Protein AF-A0A521KW74-F1 (afdb_monomer)

Structure (mmCIF, N/CA/C/O backbone):
data_AF-A0A521KW74-F1
#
_entry.id   AF-A0A521KW74-F1
#
loop_
_atom_site.group_PDB
_atom_site.id
_atom_site.type_symbol
_atom_site.label_atom_id
_atom_site.label_alt_id
_atom_site.label_comp_id
_atom_site.label_asym_id
_atom_site.label_entity_id
_atom_site.label_seq_id
_atom_site.pdbx_PDB_ins_code
_atom_site.Cartn_x
_atom_site.Cartn_y
_atom_site.Cartn_z
_atom_site.occupancy
_atom_site.B_iso_or_equiv
_atom_site.auth_seq_id
_atom_site.auth_comp_id
_atom_site.auth_asym_id
_atom_site.auth_atom_id
_atom_site.pdbx_PDB_model_num
ATOM 1 N N . MET A 1 1 ? 17.168 23.165 80.770 1.00 40.72 1 MET A N 1
ATOM 2 C CA . MET A 1 1 ? 17.225 21.843 81.446 1.00 40.72 1 MET A CA 1
ATOM 3 C C . MET A 1 1 ? 16.738 22.048 82.875 1.00 40.72 1 MET A C 1
ATOM 5 O O . MET A 1 1 ? 17.149 23.074 83.404 1.00 40.72 1 MET A O 1
ATOM 9 N N . PRO A 1 2 ? 15.912 21.186 83.509 1.00 52.88 2 PRO A N 1
ATOM 10 C CA . PRO A 1 2 ? 15.397 19.850 83.137 1.00 52.88 2 PRO A CA 1
ATOM 11 C C . PRO A 1 2 ? 13.873 19.871 82.829 1.00 52.88 2 PRO A C 1
ATOM 13 O O . PRO A 1 2 ? 13.147 20.718 83.329 1.00 52.88 2 PRO A O 1
ATOM 16 N N . SER A 1 3 ? 13.361 19.148 81.826 1.00 48.47 3 SER A N 1
ATOM 17 C CA . SER A 1 3 ? 12.937 17.727 81.828 1.00 48.47 3 SER A CA 1
ATOM 18 C C . SER A 1 3 ? 11.756 17.434 82.771 1.00 48.47 3 SER A C 1
ATOM 20 O O . SER A 1 3 ? 11.928 17.296 83.973 1.00 48.47 3 SER A O 1
ATOM 22 N N . ARG A 1 4 ? 10.530 17.463 82.234 1.00 60.59 4 ARG A N 1
ATOM 23 C CA . ARG A 1 4 ? 9.756 16.285 81.775 1.00 60.59 4 ARG A CA 1
ATOM 24 C C . ARG A 1 4 ? 9.295 15.374 82.920 1.00 60.59 4 ARG A C 1
ATOM 26 O O . ARG A 1 4 ? 10.042 14.511 83.364 1.00 60.59 4 ARG A O 1
ATOM 33 N N . THR A 1 5 ? 8.008 15.465 83.246 1.00 63.72 5 THR A N 1
ATOM 34 C CA . THR A 1 5 ? 7.231 14.394 83.881 1.00 63.72 5 THR A CA 1
ATOM 35 C C . THR A 1 5 ? 6.034 14.041 83.000 1.00 63.72 5 THR A C 1
ATOM 37 O O . THR A 1 5 ? 5.411 14.892 82.371 1.00 63.72 5 THR A O 1
ATOM 40 N N . ARG A 1 6 ? 5.820 12.732 82.869 1.00 62.34 6 ARG A N 1
ATOM 41 C CA . ARG A 1 6 ? 4.874 12.058 81.977 1.00 62.34 6 ARG A CA 1
ATOM 42 C C . ARG A 1 6 ? 3.490 12.003 82.628 1.00 62.34 6 ARG A C 1
ATOM 44 O O . ARG A 1 6 ? 3.411 11.711 83.817 1.00 62.34 6 ARG A O 1
ATOM 51 N N . ALA A 1 7 ? 2.432 12.163 81.838 1.00 55.53 7 ALA A N 1
ATOM 52 C CA . ALA A 1 7 ? 1.095 11.695 82.188 1.00 55.53 7 ALA A C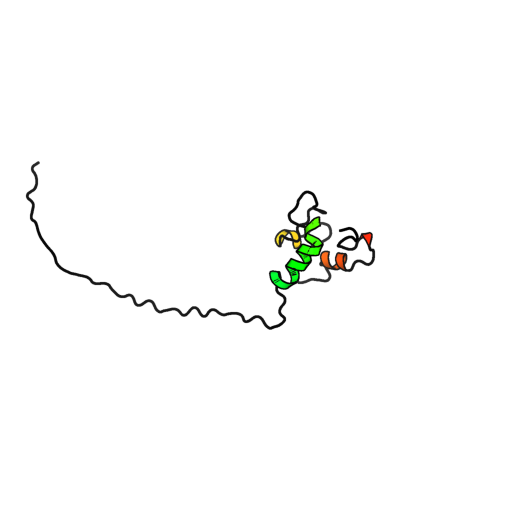A 1
ATOM 53 C C . ALA A 1 7 ? 0.612 10.727 81.102 1.00 55.53 7 ALA A C 1
ATOM 55 O O . ALA A 1 7 ? 0.716 10.999 79.906 1.00 55.53 7 ALA A O 1
ATOM 56 N N . SER A 1 8 ? 0.181 9.563 81.569 1.00 55.84 8 SER A N 1
ATOM 57 C CA . SER A 1 8 ? -0.293 8.407 80.817 1.00 55.84 8 SER A CA 1
ATOM 58 C C . SER A 1 8 ? -1.792 8.495 80.529 1.00 55.84 8 SER A C 1
ATOM 60 O O . SER A 1 8 ? -2.505 9.144 81.286 1.00 55.84 8 SER A O 1
ATOM 62 N N . ALA A 1 9 ? -2.232 7.674 79.563 1.00 48.44 9 ALA A N 1
ATOM 63 C CA . ALA A 1 9 ? -3.593 7.137 79.410 1.00 48.44 9 ALA A CA 1
ATOM 64 C C . ALA A 1 9 ? -4.678 8.162 79.023 1.00 48.44 9 ALA A C 1
ATOM 66 O O . ALA A 1 9 ? -4.660 9.306 79.435 1.00 48.44 9 ALA A O 1
ATOM 67 N N . ALA A 1 10 ? -5.701 7.845 78.248 1.00 50.28 10 ALA A N 1
ATOM 68 C CA . ALA A 1 10 ? -6.094 6.680 77.476 1.00 50.28 10 ALA A CA 1
ATOM 69 C C . ALA A 1 10 ? -7.226 7.165 76.549 1.00 50.28 10 ALA A C 1
ATOM 71 O O . ALA A 1 10 ? -7.829 8.195 76.824 1.00 50.28 10 ALA A O 1
ATOM 72 N N . LEU A 1 11 ? -7.468 6.398 75.482 1.00 57.81 11 LEU A N 1
ATOM 73 C CA . LEU A 1 11 ? -8.763 6.115 74.847 1.00 57.81 11 LEU A CA 1
ATOM 74 C C . LEU A 1 11 ? -9.828 7.225 74.823 1.00 57.81 11 LEU A C 1
ATOM 76 O O . LEU A 1 11 ? -10.293 7.642 75.870 1.00 57.81 11 LEU A O 1
ATOM 80 N N . LEU A 1 12 ? -10.317 7.550 73.622 1.00 60.47 12 LEU A N 1
ATOM 81 C CA . LEU A 1 12 ? -11.744 7.641 73.252 1.00 60.47 12 LEU A CA 1
ATOM 82 C C . LEU A 1 12 ? -11.791 7.979 71.747 1.00 60.47 12 LEU A C 1
ATOM 84 O O . LEU A 1 12 ? -11.313 9.016 71.306 1.00 60.47 12 LEU A O 1
ATOM 88 N N . CYS A 1 13 ? -12.092 6.988 70.907 1.00 53.06 13 CYS A N 1
ATOM 89 C CA . CYS A 1 13 ? -13.390 6.880 70.231 1.00 53.06 13 CYS A CA 1
ATOM 90 C C . CYS A 1 13 ? -13.811 8.169 69.513 1.00 53.06 13 CYS A C 1
ATOM 92 O O . CYS A 1 13 ? -14.362 9.079 70.118 1.00 53.06 13 CYS A O 1
ATOM 94 N N . GLY A 1 14 ? -13.609 8.199 68.196 1.00 53.12 14 GLY A N 1
ATOM 95 C CA . GLY A 1 14 ? -14.070 9.294 67.348 1.00 53.12 14 GLY A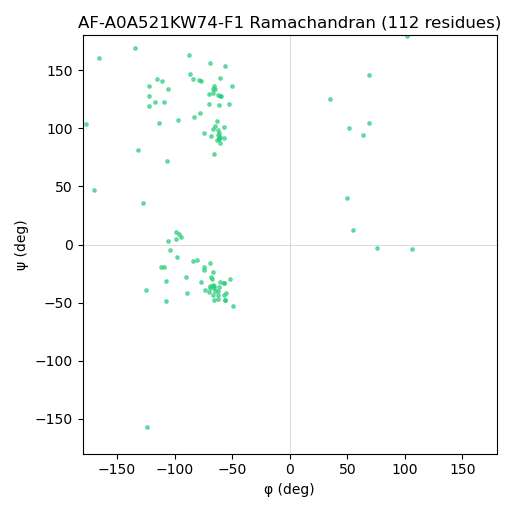 CA 1
ATOM 96 C C . GLY A 1 14 ? -13.934 8.981 65.864 1.00 53.12 14 GLY A C 1
ATOM 97 O O . GLY A 1 14 ? -13.404 9.786 65.110 1.00 53.12 14 GLY A O 1
ATOM 98 N N . LEU A 1 15 ? -14.364 7.785 65.455 1.00 62.00 15 LEU A N 1
ATOM 99 C CA . LEU A 1 15 ? -14.621 7.439 64.057 1.00 62.00 15 LEU A CA 1
ATOM 100 C C . LEU A 1 15 ? -15.707 8.372 63.510 1.00 62.00 15 LEU A C 1
ATOM 102 O O . LEU A 1 15 ? -16.892 8.089 63.650 1.00 62.00 15 LEU A O 1
ATOM 106 N N . TRP A 1 16 ? -15.317 9.483 62.896 1.00 61.69 16 TRP A N 1
ATOM 107 C CA . TRP A 1 16 ? -16.189 10.236 61.994 1.00 61.69 16 TRP A CA 1
ATOM 108 C C . TRP A 1 16 ? -15.693 9.996 60.573 1.00 61.69 16 TRP A C 1
ATOM 110 O O . TRP A 1 16 ? -15.060 10.833 59.935 1.00 61.69 16 TRP A O 1
ATOM 120 N N . ALA A 1 17 ? -15.935 8.768 60.113 1.00 56.88 17 ALA A N 1
ATOM 121 C CA . ALA A 1 17 ? -15.846 8.417 58.710 1.00 56.88 17 ALA A CA 1
ATOM 122 C C . ALA A 1 17 ? -16.994 9.132 57.987 1.00 56.88 17 ALA A C 1
ATOM 124 O O . ALA A 1 17 ? -18.123 8.644 57.957 1.00 56.88 17 ALA A O 1
ATOM 125 N N . SER A 1 18 ? -16.723 10.317 57.445 1.00 64.75 18 SER A N 1
ATOM 126 C CA . SER A 1 18 ? -17.634 10.965 56.507 1.00 64.75 18 SER A CA 1
ATOM 127 C C . SER A 1 18 ? -17.717 10.102 55.252 1.00 64.75 18 SER A C 1
ATOM 129 O O . SER A 1 18 ? -16.811 10.110 54.419 1.00 64.75 18 SER A O 1
ATOM 131 N N . LEU A 1 19 ? -18.804 9.335 55.134 1.00 65.69 19 LEU A N 1
ATOM 132 C CA . LEU A 1 19 ? -19.216 8.713 53.883 1.00 65.69 19 LEU A CA 1
ATOM 133 C C . LEU A 1 19 ? -19.513 9.829 52.876 1.00 65.69 19 LEU A C 1
ATOM 135 O O . LEU A 1 19 ? -20.620 10.360 52.816 1.00 65.69 19 LEU A O 1
ATOM 139 N N . ILE A 1 20 ? -18.520 10.177 52.063 1.00 70.00 20 ILE A N 1
ATOM 140 C CA . ILE A 1 20 ? -18.775 10.836 50.789 1.00 70.00 20 ILE A CA 1
ATOM 141 C C . ILE A 1 20 ? -19.314 9.735 49.881 1.00 70.00 20 ILE A C 1
ATOM 143 O O . ILE A 1 20 ? -18.560 8.933 49.332 1.00 70.00 20 ILE A O 1
ATOM 147 N N . ALA A 1 21 ? -20.640 9.653 49.787 1.00 65.00 21 ALA A N 1
ATOM 148 C CA . ALA A 1 21 ? -21.302 8.867 48.762 1.00 65.00 21 ALA A CA 1
ATOM 149 C C . ALA A 1 21 ? -20.912 9.462 47.403 1.00 65.00 21 ALA A C 1
ATOM 151 O O . ALA A 1 21 ? -21.444 10.488 46.981 1.00 65.00 21 ALA A O 1
ATOM 152 N N . ALA A 1 22 ? -19.930 8.850 46.743 1.00 66.69 22 ALA A N 1
ATOM 153 C CA . ALA A 1 22 ? -19.642 9.145 45.352 1.00 66.69 22 ALA A CA 1
ATOM 154 C C . ALA A 1 22 ? -20.881 8.755 44.529 1.00 66.69 22 ALA A C 1
ATOM 156 O O . ALA A 1 22 ? -21.363 7.626 44.679 1.00 66.69 22 ALA A O 1
ATOM 157 N N . PRO A 1 23 ? -21.420 9.633 43.665 1.00 63.72 23 PRO A N 1
ATOM 158 C CA . PRO A 1 23 ? -22.384 9.180 42.683 1.00 63.72 23 PRO A CA 1
ATOM 15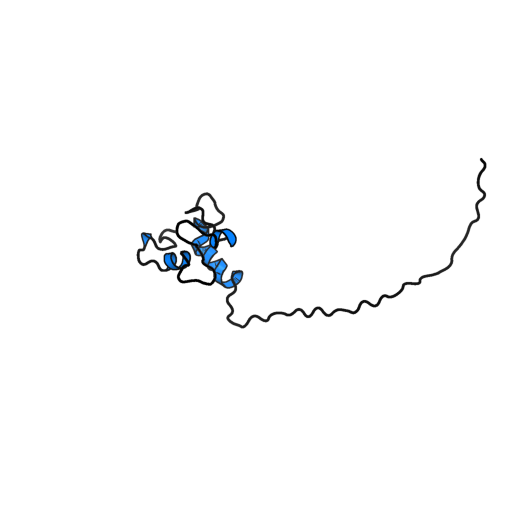9 C C . PRO A 1 23 ? -21.667 8.155 41.804 1.00 63.72 23 PRO A C 1
ATOM 161 O O . PRO A 1 23 ? -20.642 8.459 41.190 1.00 63.72 23 PRO A O 1
ATOM 164 N N . ALA A 1 24 ? -22.181 6.925 41.788 1.00 63.78 24 ALA A N 1
ATOM 165 C CA . ALA A 1 24 ? -21.790 5.918 40.819 1.00 63.78 24 ALA A CA 1
ATOM 166 C C . ALA A 1 24 ? -22.161 6.461 39.437 1.00 63.78 24 ALA A C 1
ATOM 168 O O . ALA A 1 24 ? -23.294 6.332 38.977 1.00 63.78 24 ALA A O 1
ATOM 169 N N . SER A 1 25 ? -21.210 7.154 38.815 1.00 69.62 25 SER A N 1
ATOM 170 C CA . SER A 1 25 ? -21.303 7.550 37.424 1.00 69.62 25 SER A CA 1
ATOM 171 C C . SER A 1 25 ? -21.258 6.252 36.632 1.00 69.62 25 SER A C 1
ATOM 173 O O . SER A 1 25 ? -20.198 5.645 36.477 1.00 69.62 25 SER A O 1
ATOM 175 N N . LEU A 1 26 ? -22.431 5.770 36.220 1.00 65.06 26 LEU A N 1
ATOM 176 C CA . LEU A 1 26 ? -22.542 4.729 35.212 1.00 65.06 26 LEU A CA 1
ATOM 177 C C . LEU A 1 26 ? -21.958 5.328 33.935 1.00 65.06 26 LEU A C 1
ATOM 179 O O . LEU A 1 26 ? -22.660 5.980 33.163 1.00 65.06 26 LEU A O 1
ATOM 183 N N . ALA A 1 27 ? -20.649 5.155 33.754 1.00 63.38 27 ALA A N 1
ATOM 184 C CA . ALA A 1 27 ? -20.032 5.257 32.452 1.00 63.38 27 ALA A CA 1
ATOM 185 C C . ALA A 1 27 ? -20.768 4.239 31.585 1.00 63.38 27 ALA A C 1
ATOM 187 O O . ALA A 1 27 ? -20.591 3.030 31.723 1.00 63.38 27 ALA A O 1
ATOM 188 N N . GLN A 1 28 ? -21.700 4.734 30.776 1.00 61.00 28 GLN A N 1
ATOM 189 C CA . GLN A 1 28 ? -22.277 3.945 29.713 1.00 61.00 28 GLN A CA 1
ATOM 190 C C . GLN A 1 28 ? -21.107 3.642 28.787 1.00 61.00 28 GLN A C 1
ATOM 192 O O . GLN A 1 28 ? -20.611 4.539 28.104 1.00 61.00 28 GLN A O 1
ATOM 197 N N . ASP A 1 29 ? -20.639 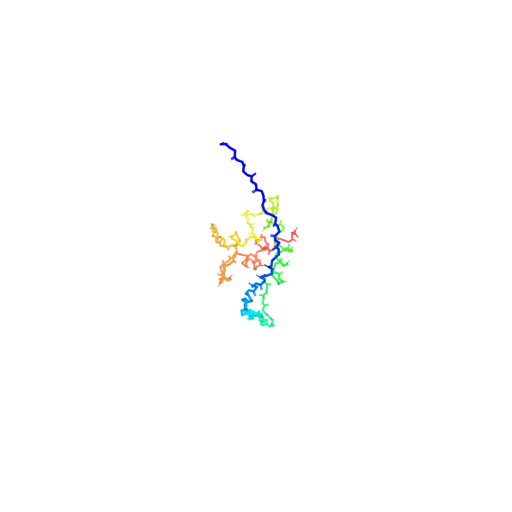2.396 28.813 1.00 60.22 29 ASP A N 1
ATOM 198 C CA . ASP A 1 29 ? -19.897 1.826 27.703 1.00 60.22 29 ASP A CA 1
ATOM 199 C C . ASP A 1 29 ? -20.813 1.951 26.489 1.00 60.22 29 ASP A C 1
ATOM 201 O O . ASP A 1 29 ? -21.674 1.108 26.227 1.00 60.22 29 ASP A O 1
ATOM 205 N N . ALA A 1 30 ? -20.672 3.062 25.769 1.00 62.16 30 ALA A N 1
ATOM 206 C CA . ALA A 1 30 ? -21.172 3.205 24.423 1.00 62.16 30 ALA A CA 1
ATOM 207 C C . ALA A 1 30 ? -20.362 2.224 23.577 1.00 62.16 30 ALA A C 1
ATOM 209 O O . ALA A 1 30 ? -19.404 2.584 22.894 1.00 62.16 30 ALA A O 1
ATOM 210 N N . SER A 1 31 ? -20.727 0.946 23.669 1.00 64.50 31 SER A N 1
ATOM 211 C CA . SER A 1 31 ? -20.378 -0.036 22.670 1.00 64.50 31 SER A CA 1
ATOM 212 C C . SER A 1 31 ? -21.030 0.469 21.396 1.00 64.50 31 SER A C 1
ATOM 214 O O . SER A 1 31 ? -22.231 0.306 21.178 1.00 64.50 31 SER A O 1
ATOM 216 N N . LEU A 1 32 ? -20.241 1.178 20.590 1.00 60.75 32 LEU A N 1
ATOM 217 C CA . LEU A 1 32 ? -20.552 1.426 19.198 1.00 60.75 32 LEU A CA 1
ATOM 218 C C . LEU A 1 32 ? -20.623 0.042 18.565 1.00 60.75 32 LEU A C 1
ATOM 220 O O . LEU A 1 32 ? -19.613 -0.511 18.128 1.00 60.75 32 LEU A O 1
ATOM 224 N N . ALA A 1 33 ? -21.809 -0.560 18.618 1.00 62.72 33 ALA A N 1
ATOM 225 C CA . ALA A 1 33 ? -22.118 -1.791 17.932 1.00 62.72 33 ALA A CA 1
ATOM 226 C C . ALA A 1 33 ? -21.943 -1.490 16.443 1.00 62.72 33 ALA A C 1
ATOM 228 O O . ALA A 1 33 ? -22.828 -0.954 15.777 1.00 62.72 33 ALA A O 1
ATOM 229 N N . GLN A 1 34 ? -20.728 -1.735 15.961 1.00 62.44 34 GLN A N 1
ATOM 230 C CA . GLN A 1 34 ? -20.341 -1.480 14.593 1.00 62.44 34 GLN A CA 1
ATOM 231 C C . GLN A 1 34 ? -21.238 -2.334 13.699 1.00 62.44 34 GLN A C 1
ATOM 233 O O . GLN A 1 34 ? -21.353 -3.543 13.919 1.00 62.44 34 GLN A O 1
ATOM 238 N N . ALA A 1 35 ? -21.882 -1.701 12.716 1.00 69.56 35 ALA A N 1
ATOM 239 C CA . ALA A 1 35 ? -22.844 -2.371 11.854 1.00 69.56 35 ALA A CA 1
ATOM 240 C C . ALA A 1 35 ? -22.259 -3.681 11.284 1.00 69.56 35 ALA A C 1
ATOM 242 O O . ALA A 1 35 ? -21.094 -3.692 10.856 1.00 69.56 35 ALA A O 1
ATOM 243 N N . PRO A 1 36 ? -23.031 -4.784 11.269 1.00 70.62 36 PRO A N 1
ATOM 244 C CA . PRO A 1 36 ? -22.601 -6.008 10.607 1.00 70.62 36 PRO A CA 1
ATOM 245 C C . PRO A 1 36 ? -22.205 -5.683 9.159 1.00 70.62 36 PRO A C 1
ATOM 247 O O . PRO A 1 36 ? -22.992 -5.120 8.405 1.00 70.62 36 PRO A O 1
ATOM 250 N N . GLY A 1 37 ? -20.950 -5.983 8.805 1.00 78.75 37 GLY A N 1
ATOM 251 C CA . GLY A 1 37 ? -20.361 -5.664 7.498 1.00 78.75 37 GLY A CA 1
ATOM 252 C C . GLY A 1 37 ? -19.357 -4.505 7.483 1.00 78.75 37 GLY A C 1
ATOM 253 O O . GLY A 1 37 ? -18.732 -4.267 6.454 1.00 78.75 37 GLY A O 1
ATOM 254 N N . ALA A 1 38 ? -19.134 -3.806 8.599 1.00 88.69 38 ALA A N 1
ATOM 255 C CA . ALA A 1 38 ? -18.070 -2.809 8.660 1.00 88.69 38 ALA A CA 1
ATOM 256 C C . ALA A 1 38 ? -16.675 -3.446 8.562 1.00 88.69 38 ALA A C 1
ATOM 258 O O . ALA A 1 38 ? -16.335 -4.369 9.317 1.00 88.69 38 ALA A O 1
ATOM 259 N N . ILE A 1 39 ? -15.862 -2.887 7.666 1.00 91.75 39 ILE A N 1
ATOM 260 C CA . ILE A 1 39 ? -14.460 -3.254 7.494 1.00 91.75 39 ILE A CA 1
ATOM 261 C C . ILE A 1 39 ? -13.652 -2.768 8.697 1.00 91.75 39 ILE A C 1
ATOM 263 O O . ILE A 1 39 ? -13.722 -1.606 9.096 1.00 91.75 39 ILE A O 1
ATOM 267 N N . ARG A 1 40 ? -12.864 -3.673 9.269 1.00 93.56 40 ARG A N 1
ATOM 268 C CA . ARG A 1 40 ? -11.930 -3.424 10.361 1.00 93.56 40 ARG A CA 1
ATOM 269 C C . ARG A 1 40 ? -10.519 -3.701 9.882 1.00 93.56 40 ARG A C 1
ATOM 271 O O . ARG A 1 40 ? -10.216 -4.835 9.526 1.00 93.56 40 ARG A O 1
ATOM 278 N N . TYR A 1 41 ? -9.639 -2.707 9.978 1.00 94.00 41 TYR A N 1
ATOM 279 C CA . TYR A 1 41 ? -8.249 -2.836 9.535 1.00 94.00 41 TYR A CA 1
ATOM 280 C C . TYR A 1 41 ? -7.564 -4.098 10.083 1.00 94.00 41 TYR A C 1
ATOM 282 O O . TYR A 1 41 ? -7.095 -4.919 9.304 1.00 94.00 41 TYR A O 1
ATOM 290 N N . ASP A 1 42 ? -7.590 -4.320 11.399 1.00 95.50 42 ASP A N 1
ATOM 291 C CA . ASP A 1 42 ? -6.856 -5.436 12.016 1.00 95.50 42 ASP A CA 1
ATOM 292 C C . ASP A 1 42 ? -7.404 -6.824 11.679 1.00 95.50 42 ASP A C 1
ATOM 294 O O . ASP A 1 42 ? -6.651 -7.794 11.686 1.00 95.50 42 ASP A O 1
ATOM 298 N N . ARG A 1 43 ? -8.709 -6.927 11.402 1.00 95.56 43 ARG A N 1
ATOM 299 C CA . ARG A 1 43 ? -9.369 -8.203 11.090 1.00 95.56 43 ARG A CA 1
ATOM 300 C C . ARG A 1 43 ? -9.335 -8.500 9.594 1.00 95.56 43 ARG A C 1
ATOM 302 O O . ARG A 1 43 ? -9.104 -9.639 9.217 1.00 95.56 43 ARG A O 1
ATOM 309 N N . ASP A 1 44 ? -9.579 -7.484 8.770 1.00 96.50 44 ASP A N 1
ATOM 310 C CA . ASP A 1 44 ? -9.893 -7.663 7.351 1.00 96.50 44 ASP A CA 1
ATOM 311 C C . ASP A 1 44 ? -8.739 -7.250 6.428 1.00 96.50 44 ASP A C 1
ATOM 313 O O . ASP A 1 44 ? -8.580 -7.836 5.366 1.00 96.50 44 ASP A O 1
ATOM 317 N N . ILE A 1 45 ? -7.924 -6.257 6.808 1.00 96.06 45 ILE A N 1
ATOM 318 C CA . ILE A 1 45 ? -6.913 -5.657 5.917 1.00 96.06 45 ILE A CA 1
ATOM 319 C C . ILE A 1 45 ? -5.493 -6.070 6.305 1.00 96.06 45 ILE A C 1
ATOM 321 O O . ILE A 1 45 ? -4.721 -6.519 5.460 1.00 96.06 45 ILE A O 1
ATOM 325 N N . ARG A 1 46 ? -5.140 -5.959 7.591 1.00 97.12 46 ARG A N 1
ATOM 326 C CA . ARG A 1 46 ? -3.803 -6.279 8.103 1.00 97.12 46 ARG A CA 1
ATOM 327 C C . ARG A 1 46 ? -3.363 -7.708 7.745 1.00 97.12 46 ARG A C 1
ATOM 329 O O . ARG A 1 46 ? -2.215 -7.843 7.327 1.00 97.12 46 ARG A O 1
ATOM 336 N N . PRO A 1 47 ? -4.212 -8.756 7.830 1.00 97.81 47 PRO A N 1
ATOM 337 C CA . PRO A 1 47 ? -3.798 -10.102 7.428 1.00 97.81 47 PRO A CA 1
ATOM 338 C C . PRO A 1 47 ? -3.418 -10.198 5.945 1.00 97.81 47 PRO A C 1
ATOM 340 O O . PRO A 1 47 ? -2.450 -10.872 5.615 1.00 97.81 47 PRO A O 1
ATOM 343 N N . ILE A 1 48 ? -4.117 -9.473 5.064 1.00 97.44 48 ILE A N 1
ATOM 344 C CA . ILE A 1 48 ? -3.819 -9.438 3.623 1.00 97.44 48 ILE A CA 1
ATOM 345 C C . ILE A 1 48 ? -2.451 -8.791 3.383 1.00 97.44 48 ILE A C 1
ATOM 347 O O . ILE A 1 48 ? -1.616 -9.342 2.669 1.00 97.44 48 ILE A O 1
ATOM 351 N N . LEU A 1 49 ? -2.198 -7.639 4.013 1.00 97.50 49 LEU A N 1
ATOM 352 C CA . LEU A 1 49 ? -0.920 -6.935 3.879 1.00 97.50 49 LEU A CA 1
ATOM 353 C C . LEU A 1 49 ? 0.244 -7.733 4.481 1.00 97.50 49 LEU A C 1
ATOM 355 O O . LEU A 1 49 ? 1.335 -7.760 3.912 1.00 97.50 49 LEU A O 1
ATOM 359 N N . SER A 1 50 ? 0.007 -8.421 5.597 1.00 97.06 50 SER A N 1
ATOM 360 C CA . SER A 1 50 ? 1.008 -9.278 6.228 1.00 97.06 50 SER A CA 1
ATOM 361 C C . SER A 1 50 ? 1.386 -10.472 5.359 1.00 97.06 50 SER A C 1
ATOM 363 O O . SER A 1 50 ? 2.561 -10.824 5.312 1.00 97.06 50 SER A O 1
ATOM 365 N N . ASP A 1 51 ? 0.413 -11.084 4.682 1.00 96.06 51 ASP A N 1
ATOM 366 C CA . ASP A 1 51 ? 0.636 -12.244 3.815 1.00 96.06 51 ASP A CA 1
ATOM 367 C C . ASP A 1 51 ? 1.332 -11.852 2.502 1.00 96.06 51 ASP A C 1
ATOM 369 O O . ASP A 1 51 ? 2.212 -12.563 2.022 1.00 96.06 51 ASP A O 1
ATOM 373 N N . ARG A 1 52 ? 0.963 -10.701 1.921 1.00 95.94 52 ARG A N 1
ATOM 374 C CA . ARG A 1 52 ? 1.333 -10.357 0.536 1.00 95.94 52 ARG A CA 1
ATOM 375 C C . ARG A 1 52 ? 2.309 -9.203 0.373 1.00 95.94 52 ARG A C 1
ATOM 377 O O . ARG A 1 52 ? 2.893 -9.079 -0.696 1.00 95.94 52 ARG A O 1
ATOM 384 N N . CYS A 1 53 ? 2.480 -8.341 1.373 1.00 96.94 53 CYS A N 1
ATOM 385 C CA . CYS A 1 53 ? 3.187 -7.070 1.184 1.00 96.94 53 CYS A CA 1
ATOM 386 C C . CYS A 1 53 ? 4.355 -6.870 2.154 1.00 96.94 53 CYS A C 1
ATOM 388 O O . CYS A 1 53 ? 5.401 -6.358 1.758 1.00 96.94 53 CYS A O 1
ATOM 390 N N . PHE A 1 54 ? 4.219 -7.272 3.420 1.00 96.81 54 PHE A N 1
ATOM 391 C CA . PHE A 1 54 ? 5.218 -6.954 4.450 1.00 9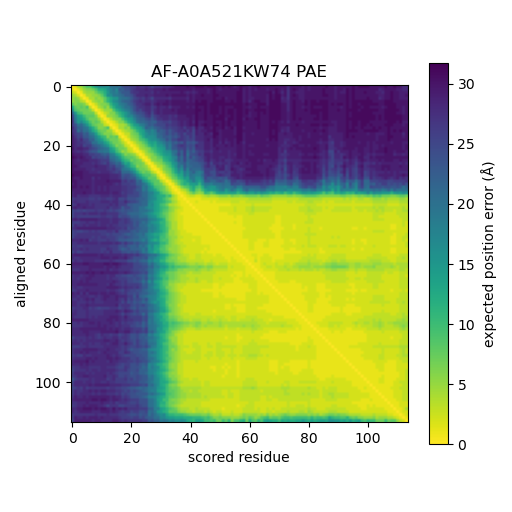6.81 54 PHE A CA 1
ATOM 392 C C . PHE A 1 54 ? 6.555 -7.679 4.281 1.00 96.81 54 PHE A C 1
ATOM 394 O O . PHE A 1 54 ? 7.548 -7.237 4.851 1.00 96.81 54 PHE A O 1
ATOM 401 N N . ARG A 1 55 ? 6.622 -8.736 3.462 1.00 95.56 55 ARG A N 1
ATOM 402 C CA . ARG A 1 55 ? 7.899 -9.378 3.123 1.00 95.56 55 ARG A CA 1
ATOM 403 C C . ARG A 1 55 ? 8.882 -8.389 2.496 1.00 95.56 55 ARG A C 1
ATOM 405 O O . ARG A 1 55 ? 10.039 -8.388 2.887 1.00 95.56 55 ARG A O 1
ATOM 412 N N . CYS A 1 56 ? 8.418 -7.538 1.581 1.00 96.62 56 CYS A N 1
ATOM 413 C CA . CYS A 1 56 ? 9.262 -6.572 0.863 1.00 96.62 56 CYS A CA 1
ATOM 414 C C . CYS A 1 56 ? 9.018 -5.119 1.299 1.00 96.62 56 CYS A C 1
ATOM 416 O O . CYS A 1 56 ? 9.857 -4.255 1.084 1.00 96.62 56 CYS A O 1
ATOM 418 N N . HIS A 1 57 ? 7.881 -4.819 1.928 1.00 97.38 57 HIS A N 1
ATOM 419 C CA . HIS A 1 57 ? 7.516 -3.466 2.365 1.00 97.38 57 HIS A CA 1
ATOM 420 C C . HIS A 1 57 ? 7.119 -3.424 3.845 1.00 97.38 57 HIS A C 1
ATOM 422 O O . HIS A 1 57 ? 6.176 -2.731 4.224 1.00 97.38 57 HIS A O 1
ATOM 428 N N . GLY A 1 58 ? 7.782 -4.227 4.677 1.00 96.25 58 GLY A N 1
ATOM 429 C CA . GLY A 1 58 ? 7.504 -4.347 6.107 1.00 96.25 58 GLY A CA 1
ATOM 430 C C . GLY A 1 58 ? 8.727 -4.078 6.991 1.00 96.25 58 GLY A C 1
ATOM 431 O O . GLY A 1 58 ? 9.663 -3.386 6.578 1.00 96.25 58 GLY A O 1
ATOM 432 N N . PRO A 1 59 ? 8.742 -4.602 8.229 1.00 96.44 59 PRO A N 1
ATOM 433 C CA . PRO A 1 59 ? 9.712 -4.221 9.254 1.00 96.44 59 PRO A CA 1
ATOM 434 C C . PRO A 1 59 ? 11.117 -4.784 9.041 1.00 96.44 59 PRO A C 1
ATOM 436 O O . PRO A 1 59 ? 12.064 -4.211 9.579 1.00 96.44 59 PRO A O 1
ATOM 439 N N . ASP A 1 60 ? 11.295 -5.839 8.244 1.00 96.19 60 ASP A N 1
ATOM 440 C CA . ASP A 1 60 ? 12.642 -6.285 7.884 1.00 96.19 60 ASP A CA 1
ATOM 441 C C . ASP A 1 60 ? 13.327 -5.206 7.035 1.00 96.19 60 ASP A C 1
ATOM 443 O O . ASP A 1 60 ? 12.690 -4.582 6.195 1.00 96.19 60 ASP A O 1
ATOM 447 N N . LEU A 1 61 ? 14.597 -4.919 7.314 1.00 93.56 61 LEU A N 1
ATOM 448 C CA . LEU A 1 61 ? 15.417 -3.983 6.542 1.00 93.56 61 LEU A CA 1
ATOM 449 C C . LEU A 1 61 ? 16.151 -4.694 5.402 1.00 93.56 61 LEU A C 1
ATOM 451 O O . LEU A 1 61 ? 16.453 -4.047 4.402 1.00 93.56 61 LEU A O 1
ATOM 455 N N . GLY A 1 62 ? 16.447 -5.990 5.557 1.00 94.75 62 GLY A N 1
ATOM 456 C CA . GLY A 1 62 ? 17.235 -6.762 4.595 1.00 94.75 62 GLY A CA 1
ATOM 457 C C . GLY A 1 62 ? 16.500 -7.006 3.281 1.00 94.75 62 GLY A C 1
ATOM 458 O O . GLY A 1 62 ? 17.115 -6.951 2.221 1.00 94.75 62 GLY A O 1
ATOM 459 N N . SER A 1 63 ? 15.186 -7.210 3.350 1.00 93.44 63 SER A N 1
ATOM 460 C CA . SER A 1 63 ? 14.304 -7.396 2.195 1.00 93.44 63 SER A CA 1
ATOM 461 C C . SER A 1 63 ? 13.550 -6.128 1.772 1.00 93.44 63 SER A C 1
ATOM 463 O O . SER A 1 63 ? 12.666 -6.202 0.918 1.00 93.44 63 SER A O 1
ATOM 465 N N . ARG A 1 64 ? 13.815 -4.971 2.404 1.00 96.19 64 ARG A N 1
ATOM 466 C CA . ARG A 1 64 ? 12.956 -3.791 2.242 1.00 96.19 64 ARG A CA 1
ATOM 467 C C . ARG A 1 64 ? 13.189 -3.064 0.934 1.00 96.19 64 ARG A C 1
ATOM 469 O O . ARG A 1 64 ? 14.156 -2.317 0.774 1.00 96.19 64 ARG A O 1
ATOM 476 N N . GLU A 1 65 ? 12.181 -3.116 0.088 1.00 94.69 65 GLU A N 1
ATOM 477 C CA . GLU A 1 65 ? 12.145 -2.397 -1.166 1.00 94.69 65 GLU A CA 1
ATOM 478 C C . GLU A 1 65 ? 11.596 -0.979 -1.003 1.00 94.69 65 GLU A C 1
ATOM 480 O O . GLU A 1 65 ? 10.733 -0.681 -0.167 1.00 94.69 65 GLU A O 1
ATOM 485 N N . ALA A 1 66 ? 12.132 -0.068 -1.820 1.00 94.25 66 ALA A N 1
ATOM 486 C CA . ALA A 1 66 ? 11.753 1.348 -1.892 1.00 94.25 66 ALA A CA 1
ATOM 487 C C . ALA A 1 66 ? 11.806 2.132 -0.560 1.00 94.25 66 ALA A C 1
ATOM 489 O O . ALA A 1 66 ? 11.304 3.259 -0.492 1.00 94.25 66 ALA A O 1
ATOM 490 N N . LYS A 1 67 ? 12.427 1.567 0.490 1.00 94.81 67 LYS A N 1
ATOM 491 C CA . LYS A 1 67 ? 12.398 2.106 1.862 1.00 94.81 67 LYS A CA 1
ATOM 492 C C . LYS A 1 67 ? 10.962 2.419 2.316 1.00 94.81 67 LYS A C 1
ATOM 494 O O . LYS A 1 67 ? 10.716 3.470 2.906 1.00 94.81 67 LYS A O 1
ATOM 499 N N . LEU A 1 68 ? 10.016 1.551 1.960 1.00 97.25 68 LEU A N 1
ATOM 500 C CA . LEU A 1 68 ? 8.595 1.704 2.264 1.00 97.25 68 LEU A CA 1
ATOM 501 C C . LEU A 1 68 ? 8.179 0.741 3.380 1.00 97.25 68 LEU A C 1
ATOM 503 O O . LEU A 1 68 ? 8.506 -0.443 3.327 1.00 97.25 68 LEU A O 1
ATOM 507 N N . ARG A 1 69 ? 7.428 1.258 4.352 1.00 97.81 69 ARG A N 1
ATOM 508 C CA . ARG A 1 69 ? 6.759 0.525 5.427 1.00 97.81 69 ARG A CA 1
ATOM 509 C C . ARG A 1 69 ? 5.258 0.640 5.251 1.00 97.81 69 ARG A C 1
ATOM 511 O O . ARG A 1 69 ? 4.662 1.673 5.532 1.00 97.81 69 ARG A O 1
ATOM 518 N N . LEU A 1 70 ? 4.637 -0.436 4.787 1.00 98.06 70 LEU A N 1
ATOM 519 C CA . LEU A 1 70 ? 3.181 -0.558 4.754 1.00 98.06 70 LEU A CA 1
ATOM 520 C C . LEU A 1 70 ? 2.604 -0.968 6.115 1.00 98.06 70 LEU A C 1
ATOM 522 O O . LEU A 1 70 ? 1.397 -0.881 6.319 1.00 98.06 70 LEU A O 1
ATOM 526 N N . ASP A 1 71 ? 3.450 -1.418 7.041 1.00 97.25 71 ASP A N 1
ATOM 527 C CA . ASP A 1 71 ? 3.078 -1.783 8.406 1.00 97.25 71 ASP A CA 1
ATOM 528 C C . ASP A 1 71 ? 3.027 -0.582 9.368 1.00 97.25 71 ASP A C 1
ATOM 530 O O . ASP A 1 71 ? 2.442 -0.689 10.447 1.00 97.25 71 ASP A O 1
ATOM 534 N N . GLU A 1 72 ? 3.578 0.570 8.971 1.00 97.75 72 GLU A N 1
ATOM 535 C CA . GLU A 1 72 ? 3.539 1.823 9.731 1.00 97.75 72 GLU A CA 1
ATOM 536 C C . GLU A 1 72 ? 2.617 2.833 9.043 1.00 97.75 72 GLU A C 1
ATOM 538 O O . GLU A 1 72 ? 2.820 3.193 7.886 1.00 97.75 72 GLU A O 1
ATOM 543 N N . PHE A 1 73 ? 1.604 3.318 9.766 1.00 96.75 73 PHE A N 1
ATOM 544 C CA . PHE A 1 73 ? 0.601 4.236 9.218 1.00 96.75 73 PHE A CA 1
ATOM 545 C C . PHE A 1 73 ? 1.224 5.509 8.625 1.00 96.75 73 PHE A C 1
ATOM 547 O O . PHE A 1 73 ? 0.902 5.890 7.496 1.00 96.75 73 PHE A O 1
ATOM 554 N N . ASP A 1 74 ? 2.137 6.137 9.369 1.00 98.12 74 ASP A N 1
ATOM 555 C CA . ASP A 1 74 ? 2.769 7.395 8.967 1.00 98.12 74 ASP A CA 1
ATOM 556 C C . ASP A 1 74 ? 3.576 7.225 7.677 1.00 98.12 74 ASP A C 1
ATOM 558 O O . ASP A 1 74 ? 3.465 8.034 6.762 1.00 98.12 74 ASP A O 1
ATOM 562 N N . ASP A 1 75 ? 4.339 6.139 7.551 1.00 98.06 75 ASP A N 1
ATOM 563 C CA . ASP A 1 75 ? 5.197 5.906 6.387 1.00 98.06 75 ASP A CA 1
ATOM 564 C C . ASP A 1 75 ? 4.411 5.420 5.154 1.00 98.06 75 ASP A C 1
ATOM 566 O O . ASP A 1 75 ? 4.745 5.780 4.016 1.00 98.06 75 ASP A O 1
ATOM 570 N N . ALA A 1 76 ? 3.331 4.658 5.372 1.00 98.06 76 ALA A N 1
ATOM 571 C CA . ALA A 1 76 ? 2.410 4.209 4.329 1.00 98.06 76 ALA A CA 1
ATOM 572 C C . ALA A 1 76 ? 1.604 5.370 3.717 1.00 98.06 76 ALA A C 1
ATOM 574 O O . ALA A 1 76 ? 1.237 5.321 2.540 1.00 98.06 76 ALA A O 1
ATOM 575 N N . THR A 1 77 ? 1.340 6.417 4.503 1.00 98.31 77 THR A N 1
ATOM 576 C CA . THR A 1 77 ? 0.561 7.596 4.084 1.00 98.31 77 THR A CA 1
ATOM 577 C C . THR A 1 77 ? 1.414 8.835 3.803 1.00 98.31 77 THR A C 1
ATOM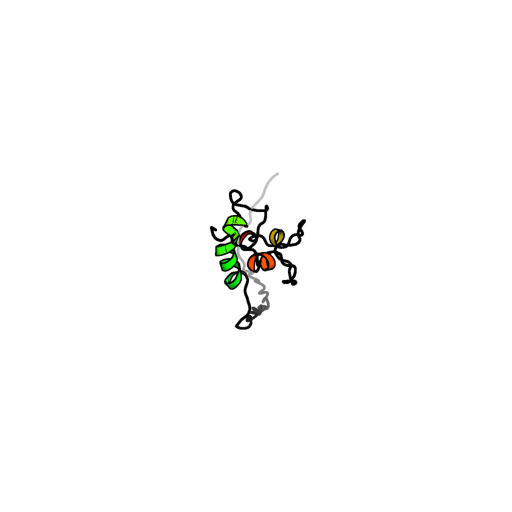 579 O O . THR A 1 77 ? 0.895 9.836 3.305 1.00 98.31 77 THR A O 1
ATOM 582 N N . ALA A 1 78 ? 2.724 8.768 4.056 1.00 98.19 78 ALA A N 1
ATOM 583 C CA . ALA A 1 78 ? 3.661 9.848 3.787 1.00 98.19 78 ALA A CA 1
ATOM 584 C C . ALA A 1 78 ? 3.719 10.220 2.299 1.00 98.19 78 ALA A C 1
ATOM 586 O O . ALA A 1 78 ? 3.693 9.368 1.405 1.00 98.19 78 ALA A O 1
ATOM 587 N N . GLU A 1 79 ? 3.879 11.519 2.042 1.00 97.50 79 GLU A N 1
ATOM 588 C CA . GLU A 1 79 ? 4.147 12.034 0.704 1.00 97.50 79 GLU A CA 1
ATOM 589 C C . GLU A 1 79 ? 5.529 11.578 0.220 1.00 97.50 79 GLU A C 1
ATOM 591 O O . GLU A 1 79 ? 6.524 11.679 0.943 1.00 97.50 79 GLU A O 1
ATOM 596 N N . ARG A 1 80 ? 5.613 11.095 -1.022 1.00 95.75 80 ARG A N 1
ATOM 597 C CA . ARG A 1 80 ? 6.873 10.660 -1.641 1.00 95.75 80 ARG A CA 1
ATOM 598 C C . ARG A 1 80 ? 6.987 11.209 -3.051 1.00 95.75 80 ARG A C 1
ATOM 600 O O . ARG A 1 80 ? 6.020 11.665 -3.643 1.00 95.75 80 ARG A O 1
ATOM 607 N N . LYS A 1 81 ? 8.174 11.072 -3.648 1.00 93.56 81 LYS A N 1
ATOM 608 C CA . LYS A 1 81 ? 8.468 11.556 -5.011 1.00 93.56 81 LYS A CA 1
ATOM 609 C C . LYS A 1 81 ? 7.472 11.096 -6.086 1.00 93.56 81 LYS A C 1
ATOM 611 O O . LYS A 1 81 ? 7.330 11.780 -7.088 1.00 93.56 81 LYS A O 1
ATOM 616 N N . ARG A 1 82 ? 6.850 9.924 -5.912 1.00 92.69 82 ARG A N 1
ATOM 617 C CA . ARG A 1 82 ? 5.891 9.336 -6.864 1.00 92.69 82 ARG A CA 1
ATOM 618 C C . ARG A 1 82 ? 4.433 9.428 -6.389 1.00 92.69 82 ARG A C 1
ATOM 620 O O . ARG A 1 82 ? 3.567 8.900 -7.071 1.00 92.69 82 ARG A O 1
ATOM 627 N N . GLY A 1 83 ? 4.175 10.059 -5.243 1.00 95.69 83 GLY A N 1
ATOM 628 C CA . GLY A 1 83 ? 2.892 10.032 -4.538 1.00 95.69 83 GLY A CA 1
ATOM 629 C C . GLY A 1 83 ? 2.886 9.082 -3.336 1.00 95.69 83 GLY A C 1
ATOM 630 O O . GLY A 1 83 ? 3.886 8.426 -3.028 1.00 95.69 83 GLY A O 1
ATOM 631 N N . ARG A 1 84 ? 1.749 9.024 -2.638 1.00 98.31 84 ARG A N 1
ATOM 632 C CA . ARG A 1 84 ? 1.556 8.216 -1.423 1.00 98.31 84 ARG A CA 1
ATOM 633 C C . ARG A 1 84 ? 1.324 6.751 -1.769 1.00 98.31 84 ARG A C 1
ATOM 635 O O . ARG A 1 84 ? 0.596 6.440 -2.711 1.00 98.31 84 ARG A O 1
ATOM 642 N N . ALA A 1 85 ? 1.887 5.844 -0.971 1.00 98.06 85 ALA A N 1
ATOM 643 C CA . ALA A 1 85 ? 1.584 4.421 -1.117 1.00 98.06 85 ALA A CA 1
ATOM 644 C C . ALA A 1 85 ? 0.089 4.170 -0.863 1.00 98.06 85 ALA A C 1
ATOM 646 O O . ALA A 1 85 ? -0.588 3.548 -1.681 1.00 98.06 85 ALA A O 1
ATOM 647 N N . ILE A 1 86 ? -0.437 4.740 0.220 1.00 98.38 86 ILE A N 1
ATOM 648 C CA . ILE A 1 86 ? -1.862 4.785 0.535 1.00 98.38 86 ILE A CA 1
ATOM 649 C C . ILE A 1 86 ? -2.260 6.253 0.681 1.00 98.38 86 ILE A C 1
ATOM 651 O O . ILE A 1 86 ? -1.740 6.956 1.543 1.00 98.38 86 ILE A O 1
ATOM 655 N N . ALA A 1 87 ? -3.187 6.724 -0.151 1.00 98.38 87 ALA A N 1
ATOM 656 C CA . ALA A 1 87 ? -3.775 8.053 -0.045 1.00 98.38 87 ALA A CA 1
ATOM 657 C C . ALA A 1 87 ? -5.118 7.952 0.711 1.00 98.38 87 ALA A C 1
ATOM 659 O O . ALA A 1 87 ? -6.094 7.431 0.163 1.00 98.38 87 ALA A O 1
ATOM 660 N N . PRO A 1 88 ? -5.203 8.407 1.979 1.00 97.06 88 PRO A N 1
ATOM 661 C CA . PRO A 1 88 ? -6.426 8.276 2.768 1.00 97.06 88 PRO A CA 1
ATOM 662 C C . PRO A 1 88 ? -7.608 8.997 2.112 1.00 97.06 88 PRO A C 1
ATOM 664 O O . PRO A 1 88 ? -7.510 10.173 1.773 1.00 97.06 88 PRO A O 1
ATOM 667 N N . GLY A 1 89 ? -8.725 8.288 1.942 1.00 96.88 89 GLY A N 1
ATOM 668 C CA . GLY A 1 89 ? -9.932 8.826 1.305 1.00 96.88 89 GLY A CA 1
ATOM 669 C C . GLY A 1 89 ? -9.866 8.941 -0.222 1.00 96.88 89 GLY A C 1
ATOM 670 O O . GLY A 1 89 ? -10.878 9.277 -0.828 1.00 96.88 89 GLY A O 1
ATOM 671 N N . ASP A 1 90 ? -8.731 8.613 -0.846 1.00 98.00 90 ASP A N 1
ATOM 672 C CA . ASP A 1 90 ? -8.538 8.705 -2.294 1.00 98.00 90 ASP A CA 1
ATOM 673 C C . ASP A 1 90 ? -7.918 7.413 -2.867 1.00 98.00 90 ASP A C 1
ATOM 675 O O . ASP A 1 90 ? -6.705 7.309 -3.093 1.00 98.00 90 ASP A O 1
ATOM 679 N N . PRO A 1 91 ? -8.746 6.379 -3.103 1.00 96.56 91 PRO A N 1
ATOM 680 C CA . PRO A 1 91 ? -8.277 5.116 -3.664 1.00 96.56 91 PRO A CA 1
ATOM 681 C C . PRO A 1 91 ? -7.649 5.270 -5.056 1.00 96.56 91 PRO A C 1
ATOM 683 O O . PRO A 1 91 ? -6.715 4.541 -5.38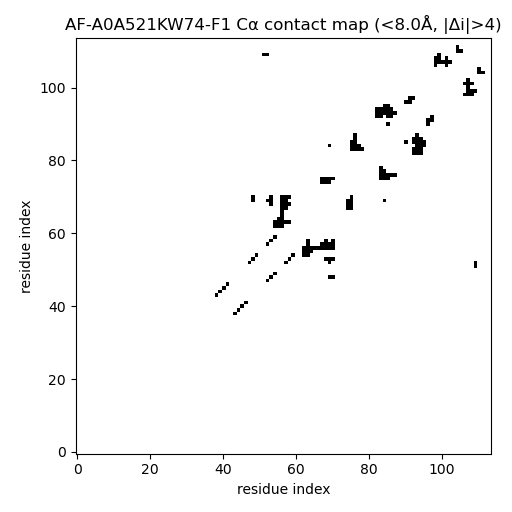3 1.00 96.56 91 PRO A O 1
ATOM 686 N N . ALA A 1 92 ? -8.128 6.220 -5.868 1.00 96.50 92 ALA A N 1
ATOM 687 C CA . ALA A 1 92 ? -7.657 6.410 -7.240 1.00 96.50 92 ALA A CA 1
ATOM 688 C C . ALA A 1 92 ? -6.193 6.874 -7.286 1.00 96.50 92 ALA A C 1
ATOM 690 O O . ALA A 1 92 ? -5.432 6.443 -8.154 1.00 96.50 92 ALA A O 1
ATOM 691 N N . ASN A 1 93 ? -5.781 7.691 -6.313 1.00 97.06 93 ASN A N 1
ATOM 692 C CA . ASN A 1 93 ? -4.406 8.177 -6.180 1.00 97.06 93 ASN A CA 1
ATOM 693 C C . ASN A 1 93 ? -3.545 7.354 -5.201 1.00 97.06 93 ASN A C 1
ATOM 695 O O . ASN A 1 93 ? -2.421 7.745 -4.887 1.00 97.06 93 ASN A O 1
ATOM 699 N N . SER A 1 94 ? -4.033 6.203 -4.727 1.00 98.44 94 SER A N 1
ATOM 700 C CA . SER A 1 94 ? -3.247 5.286 -3.894 1.00 98.44 94 SER A CA 1
ATOM 701 C C . SER A 1 94 ? -2.370 4.381 -4.761 1.00 98.44 94 SER A C 1
ATOM 703 O O . SER A 1 94 ? -2.875 3.460 -5.410 1.00 98.44 94 SER A O 1
ATOM 705 N N . LEU A 1 95 ? -1.047 4.590 -4.740 1.00 98.06 95 LEU A N 1
ATOM 706 C CA . LEU A 1 95 ? -0.107 3.796 -5.545 1.00 98.06 95 LEU A CA 1
ATOM 707 C C . LEU A 1 95 ? -0.203 2.292 -5.260 1.00 98.06 95 LEU A C 1
ATOM 709 O O . LEU A 1 95 ? -0.018 1.494 -6.173 1.00 98.06 95 LEU A O 1
ATOM 713 N N . LEU A 1 96 ? -0.513 1.889 -4.023 1.00 97.88 96 LEU A N 1
ATOM 714 C CA . LEU A 1 96 ? -0.708 0.484 -3.660 1.00 97.88 96 LEU A CA 1
ATOM 715 C C . LEU A 1 96 ? -1.781 -0.166 -4.540 1.00 97.88 96 LEU A C 1
ATOM 717 O O . LEU A 1 96 ? -1.549 -1.235 -5.099 1.00 97.88 96 LEU A O 1
ATOM 721 N N . LEU A 1 97 ? -2.932 0.489 -4.716 1.00 98.12 97 LEU A N 1
ATOM 722 C CA . LEU A 1 97 ? -4.025 -0.051 -5.527 1.00 98.12 97 LEU A CA 1
ATOM 723 C C . LEU A 1 97 ? -3.669 -0.071 -7.014 1.00 98.12 97 LEU A C 1
ATOM 725 O O . LEU A 1 97 ? -3.972 -1.044 -7.702 1.00 98.12 97 LEU A O 1
ATOM 729 N N . GLN A 1 98 ? -2.961 0.954 -7.491 1.00 97.75 98 GLN A N 1
ATOM 730 C CA . GLN A 1 98 ? -2.460 0.996 -8.865 1.00 97.75 98 GLN A CA 1
ATOM 731 C C . GLN A 1 98 ? -1.479 -0.150 -9.144 1.00 97.75 98 GLN A C 1
ATOM 733 O O . GLN A 1 98 ? -1.545 -0.766 -10.203 1.00 97.75 98 GLN A O 1
ATOM 738 N N . ARG A 1 99 ? -0.602 -0.474 -8.185 1.00 97.19 99 ARG A N 1
ATOM 739 C CA . ARG A 1 99 ? 0.371 -1.572 -8.291 1.00 97.19 99 ARG A CA 1
ATOM 740 C C . ARG A 1 99 ? -0.292 -2.942 -8.250 1.00 97.19 99 ARG A C 1
ATOM 742 O O . ARG A 1 99 ? 0.077 -3.807 -9.033 1.00 97.19 99 ARG A O 1
ATOM 749 N N . VAL A 1 100 ? -1.290 -3.142 -7.393 1.00 97.06 100 VAL A N 1
ATOM 750 C CA . VAL A 1 100 ? -2.028 -4.416 -7.331 1.00 97.06 100 VAL A CA 1
ATOM 751 C C . VAL A 1 100 ? -2.818 -4.673 -8.620 1.00 97.06 100 VAL A C 1
ATOM 753 O O . VAL A 1 100 ? -2.902 -5.809 -9.082 1.00 97.06 100 VAL A O 1
ATOM 756 N N . ALA A 1 101 ? -3.359 -3.619 -9.233 1.00 96.44 101 ALA A N 1
ATOM 757 C CA . ALA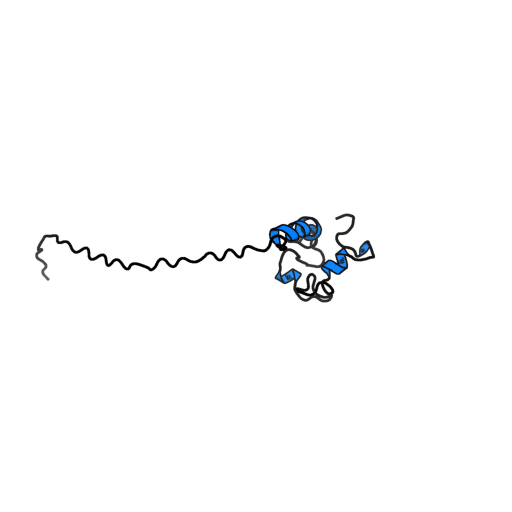 A 1 101 ? -4.140 -3.704 -10.466 1.00 96.44 101 ALA A CA 1
ATOM 758 C C . ALA A 1 101 ? -3.318 -3.474 -11.752 1.00 96.44 101 ALA A C 1
ATOM 760 O O . ALA A 1 101 ? -3.903 -3.373 -12.832 1.00 96.44 101 ALA A O 1
ATOM 761 N N . HIS A 1 102 ? -1.987 -3.361 -11.663 1.00 97.88 102 HIS A N 1
ATOM 762 C CA . HIS A 1 102 ? -1.167 -2.934 -12.795 1.00 97.88 102 HIS A CA 1
ATOM 763 C C . HIS A 1 102 ? -1.220 -3.940 -13.953 1.00 97.88 102 HIS A C 1
ATOM 765 O O . HIS A 1 102 ? -1.092 -5.144 -13.740 1.00 97.88 102 HIS A O 1
ATOM 771 N N . ALA A 1 103 ? -1.401 -3.473 -15.191 1.00 96.88 1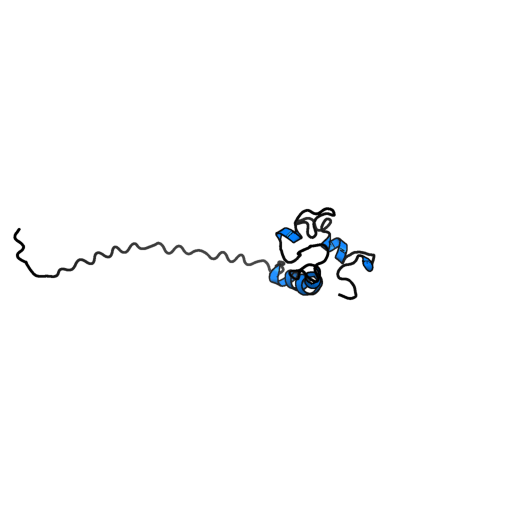03 ALA A N 1
ATOM 772 C CA . ALA A 1 103 ? -1.559 -4.361 -16.346 1.00 96.88 103 ALA A CA 1
ATOM 773 C C . ALA A 1 103 ? -0.279 -5.151 -16.659 1.00 96.88 103 ALA A C 1
ATOM 775 O O . ALA A 1 103 ? -0.357 -6.355 -16.891 1.00 96.88 103 ALA A O 1
ATOM 776 N N . ASP A 1 104 ? 0.871 -4.478 -16.609 1.00 96.94 104 ASP A N 1
ATOM 777 C CA . ASP A 1 104 ? 2.189 -5.092 -16.778 1.00 96.94 104 ASP A CA 1
ATOM 778 C C . ASP A 1 104 ? 2.537 -5.974 -15.559 1.00 96.94 104 ASP A C 1
ATOM 780 O O . ASP A 1 104 ? 2.547 -5.442 -14.440 1.00 96.94 104 ASP A O 1
ATOM 784 N N . PRO A 1 105 ? 2.791 -7.287 -15.744 1.00 94.56 105 PRO A N 1
ATOM 785 C CA . PRO A 1 105 ? 3.193 -8.204 -14.678 1.00 94.56 105 PRO A CA 1
ATOM 786 C C . PRO A 1 105 ? 4.462 -7.789 -13.933 1.00 94.56 105 PRO A C 1
ATOM 788 O O . PRO A 1 105 ? 4.531 -8.016 -12.729 1.00 94.56 105 PRO A O 1
ATOM 791 N N . ASP A 1 106 ? 5.421 -7.152 -14.609 1.00 93.25 106 ASP A N 1
ATOM 792 C CA . ASP A 1 106 ? 6.707 -6.773 -14.007 1.00 93.25 106 ASP A CA 1
ATOM 793 C C . ASP A 1 106 ? 6.562 -5.565 -13.068 1.00 93.25 106 ASP A C 1
ATOM 795 O O . ASP A 1 106 ? 7.357 -5.341 -12.156 1.00 93.25 106 ASP A O 1
ATOM 799 N N . GLU A 1 107 ? 5.507 -4.778 -13.268 1.00 94.12 107 GLU A N 1
ATOM 800 C CA . GLU A 1 107 ? 5.164 -3.633 -12.430 1.00 94.12 107 GLU A CA 1
ATOM 801 C C . GLU A 1 107 ? 4.097 -3.951 -11.374 1.00 94.12 107 GLU A C 1
ATOM 803 O O . GLU A 1 107 ? 3.847 -3.117 -10.486 1.00 94.12 107 GLU A O 1
ATOM 808 N N . ARG A 1 108 ? 3.458 -5.123 -11.476 1.00 96.81 108 ARG A N 1
ATOM 809 C CA . ARG A 1 108 ? 2.390 -5.563 -10.580 1.00 96.81 108 ARG A CA 1
ATOM 810 C C . ARG A 1 108 ? 2.963 -6.039 -9.254 1.00 96.81 108 ARG A C 1
ATOM 812 O O . ARG A 1 108 ? 3.978 -6.722 -9.201 1.00 96.81 108 ARG A O 1
ATOM 819 N N . MET A 1 109 ? 2.266 -5.700 -8.174 1.00 95.81 109 MET A N 1
ATOM 820 C CA . MET A 1 109 ? 2.615 -6.148 -6.828 1.00 95.81 109 MET A CA 1
ATOM 821 C C . MET A 1 109 ? 1.523 -7.065 -6.251 1.00 95.81 109 MET A C 1
ATOM 823 O O . MET A 1 109 ? 0.338 -6.774 -6.429 1.00 95.81 109 MET A O 1
ATOM 827 N N . PRO A 1 110 ? 1.889 -8.120 -5.502 1.00 95.44 110 PRO A N 1
ATOM 828 C CA . PRO A 1 110 ? 3.259 -8.610 -5.334 1.00 95.44 110 PRO A CA 1
ATOM 829 C C . PRO A 1 110 ? 3.816 -9.237 -6.633 1.00 95.44 110 PRO A C 1
ATOM 831 O O . PRO A 1 110 ? 3.020 -9.687 -7.464 1.00 95.44 110 PRO A O 1
ATOM 834 N N . PRO A 1 111 ? 5.150 -9.279 -6.806 1.00 93.50 111 PRO A N 1
ATOM 835 C CA . PRO A 1 111 ? 5.795 -10.031 -7.880 1.00 93.50 111 PRO A CA 1
ATOM 836 C C . PRO A 1 111 ? 5.403 -11.516 -7.859 1.00 93.50 111 PRO A C 1
ATOM 838 O O . PRO A 1 111 ? 5.049 -12.072 -6.818 1.00 93.50 111 PRO A O 1
ATOM 841 N N . ALA A 1 112 ? 5.460 -12.178 -9.016 1.00 88.88 112 ALA A N 1
ATOM 842 C CA . ALA A 1 112 ? 5.002 -13.564 -9.159 1.00 88.88 112 ALA A CA 1
ATOM 843 C C . ALA A 1 112 ? 5.852 -14.590 -8.380 1.00 88.88 112 ALA A C 1
ATOM 845 O O . ALA A 1 112 ? 5.366 -15.674 -8.064 1.00 88.88 112 ALA A O 1
ATOM 846 N N . ASP A 1 113 ? 7.104 -14.251 -8.083 1.00 83.06 113 ASP A N 1
ATOM 847 C CA . ASP A 1 113 ? 8.093 -15.066 -7.373 1.00 83.06 113 ASP A CA 1
ATOM 848 C C . ASP A 1 113 ? 8.223 -14.717 -5.876 1.00 83.06 113 ASP A C 1
ATOM 850 O O . ASP A 1 113 ? 9.144 -15.191 -5.207 1.00 83.06 113 ASP A O 1
ATOM 854 N N . SER A 1 114 ? 7.302 -13.897 -5.349 1.00 74.38 114 SER A N 1
ATOM 855 C CA . SER A 1 114 ? 7.322 -13.388 -3.968 1.00 74.38 114 SER A CA 1
ATOM 856 C C . SER A 1 114 ? 6.834 -14.341 -2.893 1.00 74.38 114 SER A C 1
ATOM 858 O O . SER A 1 114 ? 5.932 -15.179 -3.112 1.00 74.38 114 SER A O 1
#

Solvent-accessible surface area (backbone atoms only — not comparable to full-atom values): 7517 Å² total; per-residue (Å²): 137,83,83,89,85,88,84,80,88,75,91,80,92,77,90,76,78,79,79,76,78,71,78,81,74,77,75,73,79,77,70,75,77,69,59,93,85,69,86,42,59,79,80,68,44,47,58,54,42,58,76,60,40,31,74,37,22,20,91,54,73,91,54,36,45,93,84,38,29,70,80,38,71,68,60,21,50,34,84,47,101,88,51,19,46,40,35,87,98,34,69,90,66,8,47,51,55,51,24,55,67,35,86,54,69,91,67,18,48,65,50,94,89,111

Foldseek 3Di:
DDDDDDDDDDDDDDPPPPPPPDPPPPPPPPPPVPPVPDDDCVPHPVVVCVVFPCQAADDDPVNDPPVHHPPDPCRQCDQDPQGHCQPPPCLPRNVVNCQCPPPDQVSHGPHPVD

Sequence (114 aa):
MPSRTRASAALLCGLWASLIAAPASLAQDASLAQAPGAIRYDRDIRPILSDRCFRCHGPDLGSREAKLRLDEFDDATAERKRGRAIAPGDPANSLLLQRVAHADPDERMPPADS

pLDDT: mean 84.45, std 17.05, range [40.72, 98.44]

Mean predicted aligned error: 13.85 Å

Secondary structure (DSSP, 8-state):
---------------------------------PPTT---IIIIIHHHHHHHTHHHHSS-STT-STT--SSSHHHHHS--TT--SS-TT-STT-HHHHHHT-SSTTTSSS-TT-

Radius of gyration: 31.81 Å; Cα contacts (8 Å, |Δi|>4): 95; chains: 1; bounding box: 40×37×101 Å